Protein AF-A0A3D1KF26-F1 (afdb_monomer_lite)

Radius of gyration: 14.98 Å; chains: 1; bounding box: 49×36×30 Å

Structure (mmCIF, N/CA/C/O backbone):
data_AF-A0A3D1KF26-F1
#
_entry.id   AF-A0A3D1KF26-F1
#
loop_
_atom_site.group_PDB
_atom_site.id
_atom_site.type_symbol
_atom_site.label_atom_id
_atom_site.label_alt_id
_atom_site.label_comp_id
_atom_site.label_asym_id
_atom_site.label_entity_id
_atom_site.label_seq_id
_atom_site.pdbx_PDB_ins_code
_atom_site.Cartn_x
_atom_site.Cartn_y
_atom_site.Cartn_z
_atom_site.occupancy
_atom_site.B_iso_or_equiv
_atom_site.auth_seq_id
_atom_site.auth_comp_id
_atom_site.auth_asym_id
_atom_site.auth_atom_id
_atom_site.pdbx_PDB_model_num
ATOM 1 N N . MET A 1 1 ? -31.978 -26.130 10.908 1.00 45.84 1 MET A N 1
ATOM 2 C CA . MET A 1 1 ? -31.790 -24.834 11.599 1.00 45.84 1 MET A CA 1
ATOM 3 C C . MET A 1 1 ? -30.664 -24.120 10.868 1.00 45.84 1 MET A C 1
ATOM 5 O O . MET A 1 1 ? -29.599 -24.705 10.765 1.00 45.84 1 MET A O 1
ATOM 9 N N . GLY A 1 2 ? -30.950 -22.989 10.216 1.00 58.56 2 GLY A N 1
ATOM 10 C CA . GLY A 1 2 ? -30.062 -22.374 9.215 1.00 58.56 2 GLY A CA 1
ATOM 11 C C . GLY A 1 2 ? -29.095 -21.339 9.793 1.00 58.56 2 GLY A C 1
ATOM 12 O O . GLY A 1 2 ? -29.393 -20.727 10.820 1.00 58.56 2 GLY A O 1
ATOM 13 N N . CYS A 1 3 ? -27.955 -21.163 9.123 1.00 42.78 3 CYS A N 1
ATOM 14 C CA . CYS A 1 3 ? -26.891 -20.229 9.491 1.00 42.78 3 CYS A CA 1
ATOM 15 C C . CYS A 1 3 ? -27.389 -18.780 9.605 1.00 42.78 3 CYS A C 1
ATOM 17 O O . CYS A 1 3 ? -28.264 -18.351 8.851 1.00 42.78 3 CYS A O 1
ATOM 19 N N . ARG A 1 4 ? -26.786 -18.015 10.522 1.00 43.16 4 ARG A N 1
ATOM 20 C CA . ARG A 1 4 ? -26.898 -16.552 10.578 1.00 43.16 4 ARG A CA 1
ATOM 21 C C . ARG A 1 4 ? -25.500 -15.959 10.707 1.00 43.16 4 ARG A C 1
ATOM 23 O O . ARG A 1 4 ? -24.766 -16.333 11.615 1.00 43.16 4 ARG A O 1
ATOM 30 N N . LEU A 1 5 ? -25.161 -15.068 9.786 1.00 31.41 5 LEU A N 1
ATOM 31 C CA . LEU A 1 5 ? -23.889 -14.359 9.679 1.00 31.41 5 LEU A CA 1
ATOM 32 C C . LEU A 1 5 ? -24.193 -12.856 9.778 1.00 31.41 5 LEU A C 1
ATOM 34 O O . LEU A 1 5 ? -25.158 -12.399 9.166 1.00 31.41 5 LEU A O 1
ATOM 38 N N . HIS A 1 6 ? -23.409 -12.100 10.545 1.00 42.66 6 HIS A N 1
ATOM 39 C CA . HIS A 1 6 ? -23.546 -10.645 10.687 1.00 42.66 6 HIS A CA 1
ATOM 40 C C . HIS A 1 6 ? -22.164 -10.024 10.939 1.00 42.66 6 HIS A C 1
ATOM 42 O O . HIS A 1 6 ? -21.466 -10.498 11.831 1.00 42.66 6 HIS A O 1
ATOM 48 N N . VAL A 1 7 ? -21.785 -8.966 10.210 1.00 45.31 7 VAL A N 1
ATOM 49 C CA . VAL A 1 7 ? -20.574 -8.158 10.462 1.00 45.31 7 VAL A CA 1
ATOM 50 C C . VAL A 1 7 ? -20.634 -6.812 9.713 1.00 45.31 7 VAL A C 1
ATOM 52 O O . VAL A 1 7 ? -21.451 -6.655 8.807 1.00 45.31 7 VAL A O 1
ATOM 55 N N . ALA A 1 8 ? -19.724 -5.910 10.105 1.00 53.50 8 ALA A N 1
ATOM 56 C CA . ALA A 1 8 ? -19.361 -4.584 9.581 1.00 53.50 8 ALA A CA 1
ATOM 57 C C . ALA A 1 8 ? -20.273 -3.403 9.975 1.00 53.50 8 ALA A C 1
ATOM 59 O O . ALA A 1 8 ? -21.491 -3.448 9.814 1.00 53.50 8 ALA A O 1
ATOM 60 N N . LYS A 1 9 ? -19.681 -2.316 10.500 1.00 46.47 9 LYS A N 1
ATOM 61 C CA . LYS A 1 9 ? -20.402 -1.084 10.889 1.00 46.47 9 LYS A CA 1
ATOM 62 C C . LYS A 1 9 ? -19.609 0.214 10.661 1.00 46.47 9 LYS A C 1
ATOM 64 O O . LYS A 1 9 ? -19.885 1.214 11.314 1.00 46.47 9 LYS A O 1
ATOM 69 N N . THR A 1 10 ? -18.649 0.283 9.754 1.00 55.03 1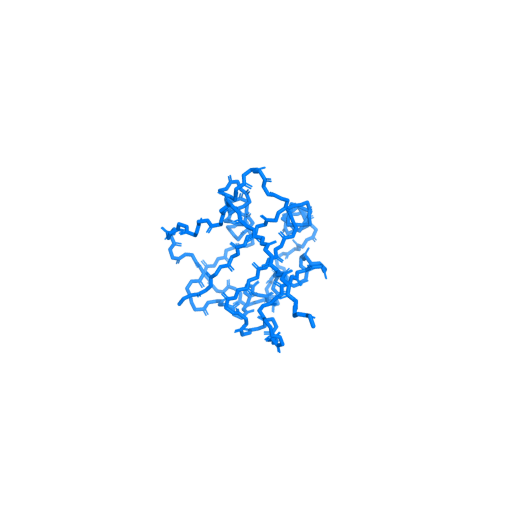0 THR A N 1
ATOM 70 C CA . THR A 1 10 ? -18.897 0.734 8.371 1.00 55.03 10 THR A CA 1
ATOM 71 C C . THR A 1 10 ? -17.543 0.720 7.659 1.00 55.03 10 THR A C 1
ATOM 73 O O . THR A 1 10 ? -16.556 1.080 8.279 1.00 55.03 10 THR A O 1
ATOM 76 N N . TYR A 1 11 ? -17.505 0.367 6.373 1.00 59.22 11 TYR A N 1
ATOM 77 C CA . TYR A 1 11 ? -16.369 0.641 5.487 1.00 59.22 11 TYR A CA 1
ATOM 78 C C . TYR A 1 11 ? -16.876 1.592 4.404 1.00 59.22 11 TYR A C 1
ATOM 80 O O . TYR A 1 11 ? -17.699 1.196 3.576 1.00 59.22 11 TYR A O 1
ATOM 88 N N . LYS A 1 12 ? -16.478 2.866 4.455 1.00 58.03 12 LYS A N 1
ATOM 89 C CA . LYS A 1 12 ? -16.862 3.862 3.450 1.00 58.03 12 LYS A CA 1
ATOM 90 C C . LYS A 1 12 ? -15.657 4.114 2.555 1.00 58.03 12 LYS A C 1
ATOM 92 O O . LYS A 1 12 ? -14.679 4.696 3.001 1.00 58.03 12 LYS A O 1
ATOM 97 N N . VAL A 1 13 ? -15.749 3.676 1.305 1.00 60.91 13 VAL A N 1
ATOM 98 C CA . VAL A 1 13 ? -14.776 4.045 0.276 1.00 60.91 13 VAL A CA 1
ATOM 99 C C . VAL A 1 13 ? -15.101 5.469 -0.154 1.00 60.91 13 VAL A C 1
ATOM 101 O O . VAL A 1 13 ? -16.212 5.744 -0.618 1.00 60.91 13 VAL A O 1
ATOM 104 N N . GLU A 1 14 ? -14.168 6.389 0.058 1.00 60.38 14 GLU A N 1
ATOM 105 C CA . GLU A 1 14 ? -14.252 7.738 -0.489 1.00 60.38 14 GLU A CA 1
ATOM 106 C C . GLU A 1 14 ? -13.417 7.799 -1.767 1.00 60.38 14 GLU A C 1
ATOM 108 O O . GLU A 1 14 ? -12.277 7.346 -1.802 1.00 60.38 14 GLU A O 1
ATOM 113 N N . TYR A 1 15 ? -14.009 8.316 -2.843 1.00 57.28 15 TYR A N 1
ATOM 114 C CA . TYR A 1 15 ? -13.322 8.448 -4.124 1.00 57.28 15 TYR A CA 1
ATOM 115 C C . TYR A 1 15 ? -12.273 9.561 -4.019 1.00 57.28 15 TYR A C 1
ATOM 117 O O . TYR A 1 15 ? -12.623 10.738 -3.891 1.00 57.28 15 TYR A O 1
ATOM 125 N N . GLY A 1 16 ? -11.001 9.164 -4.034 1.00 61.22 16 GLY A N 1
ATOM 126 C CA . GLY A 1 16 ? -9.841 10.046 -3.955 1.00 61.22 16 GLY A CA 1
ATOM 127 C C . GLY A 1 16 ? -9.300 10.475 -5.321 1.00 61.22 16 GLY A C 1
ATOM 128 O O . GLY A 1 16 ? -9.983 10.422 -6.346 1.00 61.22 16 GLY A O 1
ATOM 129 N N . LYS A 1 17 ? -8.047 10.937 -5.323 1.00 61.47 17 LYS A N 1
ATOM 130 C CA . LYS A 1 17 ? -7.289 11.231 -6.545 1.00 61.47 17 LYS A CA 1
ATOM 131 C C . LYS A 1 17 ? -7.080 9.928 -7.328 1.00 61.47 17 LYS A C 1
ATOM 133 O O . LYS A 1 17 ? -6.907 8.873 -6.734 1.00 61.47 17 LYS A O 1
ATOM 138 N N . ALA A 1 18 ? -7.136 10.004 -8.656 1.00 67.81 18 ALA A N 1
ATOM 139 C CA . ALA A 1 18 ? -6.949 8.862 -9.555 1.00 67.81 18 ALA A CA 1
ATOM 140 C C . ALA A 1 18 ? -5.460 8.473 -9.668 1.00 67.81 18 ALA A C 1
ATOM 142 O O . ALA A 1 18 ? -4.879 8.525 -10.754 1.00 67.81 18 ALA A O 1
ATOM 143 N N . ASP A 1 19 ? -4.834 8.172 -8.531 1.00 82.50 19 ASP A N 1
ATOM 144 C CA . ASP A 1 19 ? -3.451 7.712 -8.466 1.00 82.50 19 ASP A CA 1
ATOM 145 C C . ASP A 1 19 ? -3.332 6.306 -9.078 1.00 82.50 19 ASP A C 1
ATOM 147 O O . ASP A 1 19 ? -4.263 5.504 -9.007 1.00 82.50 19 ASP A O 1
ATOM 151 N N . PHE A 1 20 ? -2.192 6.026 -9.715 1.00 87.00 20 PHE A N 1
ATOM 152 C CA . PHE A 1 20 ? -1.865 4.735 -10.334 1.00 87.00 20 PHE A CA 1
ATOM 153 C C . PHE A 1 20 ? -2.783 4.291 -11.486 1.00 87.00 20 PHE A C 1
ATOM 155 O O . PHE A 1 20 ? -2.977 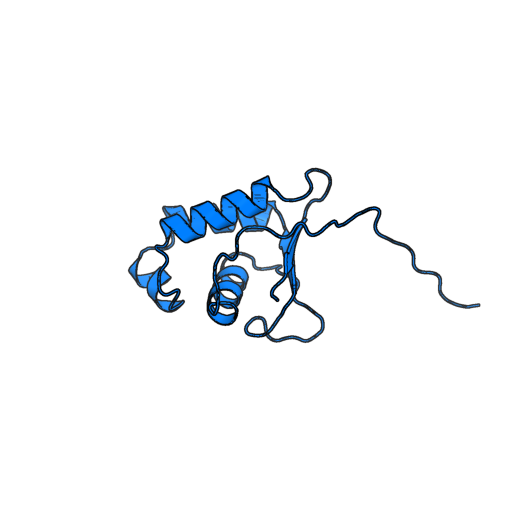3.098 -11.723 1.00 87.00 20 PHE A O 1
ATOM 162 N N . ASN A 1 21 ? -3.331 5.240 -12.251 1.00 83.19 21 ASN A N 1
ATOM 163 C CA . ASN A 1 21 ? -4.140 4.911 -13.426 1.00 83.19 21 ASN A CA 1
ATOM 164 C C . ASN A 1 21 ? -3.367 4.006 -14.413 1.00 83.19 21 ASN A C 1
ATOM 166 O O . ASN A 1 21 ? -2.256 4.341 -14.817 1.00 83.19 21 ASN A O 1
ATOM 170 N N . HIS A 1 22 ? -3.990 2.898 -14.830 1.00 84.38 22 HIS A N 1
ATOM 171 C CA . HIS A 1 22 ? -3.416 1.841 -15.679 1.00 84.38 22 HIS A CA 1
ATOM 172 C C . HIS A 1 22 ? -2.255 1.034 -15.068 1.00 84.38 22 HIS A C 1
ATOM 174 O O . HIS A 1 22 ? -1.631 0.270 -15.797 1.00 84.38 22 HIS A O 1
ATOM 180 N N . LEU A 1 23 ? -1.996 1.159 -13.762 1.00 90.19 23 LEU A N 1
ATOM 181 C CA . LEU A 1 23 ? -0.904 0.467 -13.061 1.00 90.19 23 LEU A CA 1
ATOM 182 C C . LEU A 1 23 ? -1.409 -0.569 -12.040 1.00 90.19 23 LEU A C 1
ATOM 184 O O . LEU A 1 23 ? -0.704 -0.895 -11.090 1.00 90.19 23 LEU A O 1
ATOM 188 N N . GLN A 1 24 ? -2.643 -1.061 -12.205 1.00 90.94 24 GLN A N 1
ATOM 189 C CA . GLN A 1 24 ? -3.276 -1.994 -11.263 1.00 90.94 24 GLN A CA 1
ATOM 190 C C . GLN A 1 24 ? -2.413 -3.230 -11.004 1.00 90.94 24 GLN A C 1
ATOM 192 O O . GLN A 1 24 ? -2.136 -3.552 -9.855 1.00 90.94 24 GLN A O 1
ATOM 197 N N . GLU A 1 25 ? -1.955 -3.886 -12.068 1.00 91.19 25 GLU A N 1
ATOM 198 C CA . GLU A 1 25 ? -1.123 -5.088 -11.982 1.00 91.19 25 GLU A CA 1
ATOM 199 C C . GLU A 1 25 ? 0.189 -4.804 -11.239 1.00 91.19 25 GLU A C 1
ATOM 201 O O . GLU A 1 25 ? 0.531 -5.495 -10.282 1.00 91.19 25 GLU A O 1
ATOM 206 N N . GLN A 1 26 ? 0.879 -3.728 -11.615 1.00 94.06 26 GLN A N 1
ATOM 207 C CA . GLN A 1 26 ? 2.174 -3.339 -11.060 1.00 94.06 26 GLN A CA 1
ATOM 208 C C . GLN A 1 26 ? 2.078 -2.985 -9.572 1.00 94.06 26 GLN A C 1
ATOM 210 O O . GLN A 1 26 ? 2.903 -3.416 -8.765 1.00 94.06 26 GLN A O 1
ATOM 215 N N . ILE A 1 27 ? 1.055 -2.215 -9.191 1.00 94.06 27 ILE A N 1
ATOM 216 C CA . ILE A 1 27 ? 0.818 -1.864 -7.790 1.00 94.06 27 ILE A CA 1
ATOM 217 C C . ILE A 1 27 ? 0.373 -3.088 -6.998 1.00 94.06 27 ILE A C 1
ATOM 219 O O . ILE A 1 27 ? 0.809 -3.247 -5.861 1.00 94.06 27 ILE A O 1
ATOM 223 N N . ASN A 1 28 ? -0.445 -3.971 -7.570 1.00 92.94 28 ASN A N 1
ATOM 224 C CA . ASN A 1 28 ? -0.864 -5.172 -6.864 1.00 92.94 28 ASN A CA 1
ATOM 225 C C . ASN A 1 28 ? 0.319 -6.101 -6.573 1.00 92.94 28 ASN A C 1
ATOM 227 O O . ASN A 1 28 ? 0.462 -6.550 -5.439 1.00 92.94 28 ASN A O 1
ATOM 231 N N . LEU A 1 29 ? 1.208 -6.302 -7.549 1.00 92.50 29 LEU A N 1
ATOM 232 C CA . LEU A 1 29 ? 2.454 -7.051 -7.368 1.00 92.50 29 LEU A CA 1
ATOM 233 C C . LEU A 1 29 ? 3.347 -6.433 -6.287 1.00 92.50 29 LEU A C 1
ATOM 235 O O . LEU A 1 29 ? 3.864 -7.148 -5.429 1.00 92.50 29 LEU A O 1
ATOM 239 N N . LEU A 1 30 ? 3.496 -5.104 -6.286 1.00 94.75 30 LEU A N 1
ATOM 240 C CA . LEU A 1 30 ? 4.244 -4.411 -5.239 1.00 94.75 30 LEU A CA 1
ATOM 241 C C . LEU A 1 30 ? 3.605 -4.622 -3.858 1.00 94.75 30 LEU A C 1
ATOM 243 O O . LEU A 1 30 ? 4.305 -4.875 -2.883 1.00 94.75 30 LEU A O 1
ATOM 247 N N . LEU A 1 31 ? 2.281 -4.506 -3.748 1.00 94.31 31 LEU A N 1
ATOM 248 C CA . LEU A 1 31 ? 1.576 -4.678 -2.477 1.00 94.31 31 LEU A CA 1
ATOM 249 C C . LEU A 1 31 ? 1.664 -6.115 -1.952 1.00 94.31 31 LEU A C 1
ATOM 251 O O . LEU A 1 31 ? 1.786 -6.284 -0.739 1.00 94.31 31 LEU A O 1
ATOM 255 N N . ASP A 1 32 ? 1.648 -7.112 -2.837 1.00 92.94 32 ASP A N 1
ATOM 256 C CA . ASP A 1 32 ? 1.827 -8.527 -2.490 1.00 92.94 32 ASP A CA 1
ATOM 257 C C . ASP A 1 32 ? 3.226 -8.787 -1.896 1.00 92.94 32 ASP A C 1
ATOM 259 O O . ASP A 1 32 ? 3.350 -9.438 -0.859 1.00 92.94 32 ASP A O 1
ATOM 263 N N . ASP A 1 33 ? 4.280 -8.186 -2.467 1.00 93.62 33 ASP A N 1
ATOM 264 C CA . ASP A 1 33 ? 5.648 -8.290 -1.928 1.00 93.62 33 ASP A CA 1
ATOM 265 C C . ASP A 1 33 ? 5.839 -7.516 -0.607 1.00 93.62 33 ASP A C 1
ATOM 267 O O . ASP A 1 33 ? 6.550 -7.939 0.318 1.00 93.62 33 ASP A O 1
ATOM 271 N N . LEU A 1 34 ? 5.191 -6.354 -0.487 1.00 93.69 34 LEU A N 1
ATOM 272 C CA . LEU A 1 34 ? 5.290 -5.524 0.711 1.00 93.69 34 LEU A CA 1
ATOM 273 C C . LEU A 1 34 ? 4.486 -6.086 1.893 1.00 93.69 34 LEU A C 1
ATOM 275 O O . LEU A 1 34 ? 4.880 -5.851 3.043 1.00 93.69 34 LEU A O 1
ATOM 279 N N . CYS A 1 35 ? 3.384 -6.799 1.635 1.00 93.19 35 CYS A N 1
ATOM 280 C CA . CYS A 1 35 ? 2.428 -7.264 2.642 1.00 93.19 35 CYS A CA 1
ATOM 281 C C . CYS A 1 35 ? 2.111 -8.763 2.486 1.00 93.19 35 CYS A C 1
ATOM 283 O O . CYS A 1 35 ? 1.165 -9.140 1.804 1.00 93.19 35 CYS A O 1
ATOM 285 N N . GLU A 1 36 ? 2.841 -9.611 3.217 1.00 88.00 36 GLU A N 1
ATOM 286 C CA . GLU A 1 36 ? 2.727 -11.082 3.152 1.00 88.00 36 GLU A CA 1
ATOM 287 C C . GLU A 1 36 ? 1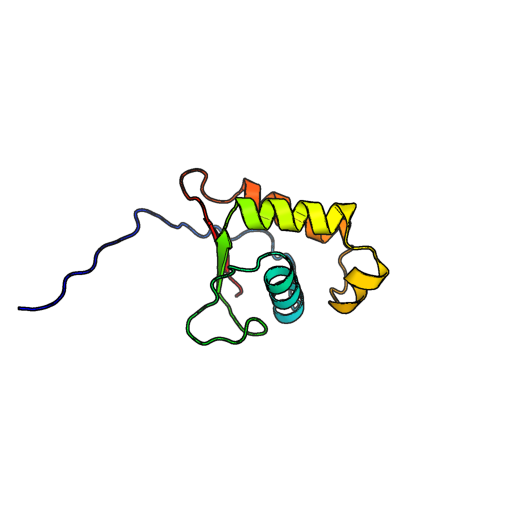.305 -11.625 3.400 1.00 88.00 36 GLU A C 1
ATOM 289 O O . GLU A 1 36 ? 0.943 -12.671 2.865 1.00 88.00 36 GLU A O 1
ATOM 294 N N . ASN A 1 37 ? 0.488 -10.936 4.208 1.00 88.38 37 ASN A N 1
ATOM 295 C CA . ASN A 1 37 ? -0.881 -11.357 4.518 1.00 88.38 37 ASN A CA 1
ATOM 296 C C . ASN A 1 37 ? -1.943 -10.506 3.805 1.00 88.38 37 ASN A C 1
ATOM 298 O O . ASN A 1 37 ? -3.059 -10.369 4.315 1.00 88.38 37 ASN A O 1
ATOM 302 N N . ALA A 1 38 ? -1.610 -9.923 2.648 1.00 89.75 38 ALA A N 1
ATOM 303 C CA . ALA A 1 38 ? -2.585 -9.255 1.796 1.00 89.75 38 ALA A CA 1
ATOM 304 C C . ALA A 1 38 ? -3.741 -10.206 1.445 1.00 89.75 38 ALA A C 1
ATOM 306 O O . ALA A 1 38 ? -3.540 -11.342 1.008 1.00 89.75 38 ALA A O 1
ATOM 307 N N . VAL A 1 39 ? -4.974 -9.744 1.653 1.00 90.31 39 VAL A N 1
ATOM 308 C CA . VAL A 1 39 ? -6.181 -10.503 1.322 1.00 90.31 39 VAL A CA 1
ATOM 309 C C . VAL A 1 39 ? -6.798 -9.903 0.070 1.00 90.31 39 VAL A C 1
ATOM 311 O O . VAL A 1 39 ? -7.376 -8.819 0.102 1.00 90.31 39 VAL A O 1
ATOM 314 N N . TRP A 1 40 ? -6.670 -10.629 -1.032 1.00 89.88 40 TRP A N 1
ATOM 315 C CA . TRP A 1 40 ? -7.200 -10.252 -2.338 1.00 89.88 40 TRP A CA 1
ATOM 316 C C . TRP A 1 40 ? -8.653 -10.714 -2.521 1.00 89.88 40 TRP A C 1
ATOM 318 O O . TRP A 1 40 ? -9.116 -11.651 -1.859 1.00 89.88 40 TRP A O 1
ATOM 328 N N . GLU A 1 41 ? -9.382 -10.061 -3.429 1.00 85.56 41 GLU A N 1
ATOM 329 C CA . GLU A 1 41 ? -10.728 -10.484 -3.835 1.00 85.56 41 GLU A CA 1
ATOM 330 C C . GLU A 1 41 ? -10.768 -11.979 -4.223 1.00 85.56 41 GLU A C 1
ATOM 332 O O . GLU A 1 41 ? -9.858 -12.497 -4.862 1.00 85.56 41 GLU A O 1
ATOM 337 N N . SER A 1 42 ? -11.848 -12.668 -3.832 1.00 57.81 42 SER A N 1
ATOM 338 C CA . SER A 1 42 ? -12.075 -14.122 -3.959 1.00 57.81 42 SER A CA 1
ATOM 339 C C . SER A 1 42 ? -11.414 -14.800 -5.172 1.00 57.81 42 SER A C 1
ATOM 341 O O . SER A 1 42 ? -11.815 -14.561 -6.308 1.00 57.81 42 SER A O 1
ATOM 343 N N . ASP A 1 43 ? -10.472 -15.713 -4.908 1.00 62.09 43 ASP A N 1
ATOM 344 C CA . ASP A 1 43 ? -9.744 -16.537 -5.893 1.00 62.09 43 ASP A CA 1
ATOM 345 C C . ASP A 1 43 ? -9.006 -15.753 -7.003 1.00 62.09 43 ASP A C 1
ATOM 347 O O . ASP A 1 43 ? -8.503 -16.360 -7.954 1.00 62.09 43 ASP A O 1
ATOM 351 N N . ALA A 1 44 ? -8.923 -14.422 -6.909 1.00 62.50 44 ALA A N 1
ATOM 352 C CA . ALA A 1 44 ? -8.206 -13.609 -7.876 1.00 62.50 44 ALA A CA 1
ATOM 353 C C . ALA A 1 44 ? -6.692 -13.770 -7.693 1.00 62.50 44 ALA A C 1
ATOM 355 O O . ALA A 1 44 ? -6.172 -13.794 -6.577 1.00 62.50 44 ALA A O 1
ATOM 356 N N . ILE A 1 45 ? -5.983 -13.860 -8.818 1.00 70.25 45 ILE A N 1
ATOM 357 C CA . ILE A 1 45 ? -4.535 -13.644 -8.849 1.00 70.25 45 ILE A CA 1
ATOM 358 C C . ILE A 1 45 ? -4.315 -12.161 -8.497 1.00 70.25 45 ILE A C 1
ATOM 360 O O . ILE A 1 45 ? -5.044 -11.336 -9.066 1.00 70.25 45 ILE A O 1
ATOM 364 N N . PRO A 1 46 ? -3.366 -11.818 -7.600 1.00 74.12 46 PRO A N 1
ATOM 365 C CA . PRO A 1 46 ? -3.099 -10.440 -7.174 1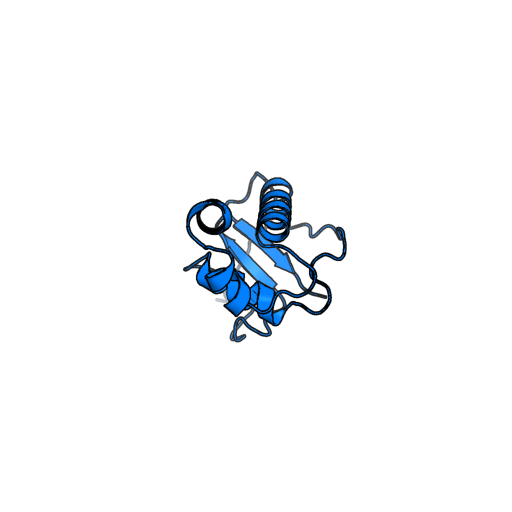.00 74.12 46 PRO A CA 1
ATOM 366 C C . PRO A 1 46 ? -3.114 -9.438 -8.335 1.00 74.12 46 PRO A C 1
ATOM 368 O O . PRO A 1 46 ? -3.823 -8.440 -8.283 1.00 74.12 46 PRO A O 1
ATOM 371 N N . ASP A 1 47 ? -2.470 -9.787 -9.446 1.00 74.50 47 ASP A N 1
ATOM 372 C CA . ASP A 1 47 ? -2.326 -9.024 -10.694 1.00 74.50 47 ASP A CA 1
ATOM 373 C C . ASP A 1 47 ? -3.640 -8.437 -11.254 1.00 74.50 47 ASP A C 1
ATOM 375 O O . ASP A 1 47 ? -3.630 -7.381 -11.883 1.00 74.50 47 ASP A O 1
ATOM 379 N N . TYR A 1 48 ? -4.785 -9.089 -11.012 1.00 76.56 48 TYR A N 1
ATOM 380 C CA . TYR A 1 48 ? -6.098 -8.685 -11.545 1.00 76.56 48 TYR A CA 1
ATOM 381 C C . TYR A 1 48 ? -7.144 -8.397 -10.466 1.00 76.56 48 TYR A C 1
ATOM 383 O O . TYR A 1 48 ? -8.310 -8.145 -10.783 1.00 76.56 48 TYR A O 1
ATOM 391 N N . ALA A 1 49 ? -6.765 -8.477 -9.192 1.00 85.62 49 ALA A N 1
ATOM 392 C CA . ALA A 1 49 ? -7.688 -8.251 -8.096 1.00 85.62 49 ALA A CA 1
ATOM 393 C C . ALA A 1 49 ? -8.119 -6.778 -8.063 1.00 85.62 49 ALA A C 1
ATOM 395 O O . ALA A 1 49 ? -7.285 -5.868 -8.084 1.00 85.62 49 ALA A O 1
ATOM 396 N N . ASN A 1 50 ? -9.432 -6.538 -8.007 1.00 87.25 50 ASN A N 1
ATOM 397 C CA . ASN A 1 50 ? -9.979 -5.180 -7.927 1.00 87.25 50 ASN A CA 1
ATOM 398 C C . ASN A 1 50 ? -10.081 -4.681 -6.487 1.00 87.25 50 ASN A C 1
ATOM 400 O O . ASN A 1 50 ? -10.358 -3.509 -6.260 1.00 87.25 50 ASN A O 1
ATOM 404 N N . GLU A 1 51 ? -9.877 -5.562 -5.515 1.00 89.62 51 GLU A N 1
ATOM 405 C CA . GLU A 1 51 ? -9.967 -5.262 -4.096 1.00 89.62 51 GLU A CA 1
ATOM 406 C C . GLU A 1 51 ? -8.823 -5.957 -3.359 1.00 89.62 51 GLU A C 1
ATOM 408 O O . GLU A 1 51 ? -8.530 -7.131 -3.610 1.00 89.62 51 GLU A O 1
ATOM 413 N N . VAL A 1 52 ? -8.214 -5.225 -2.426 1.00 91.25 52 VAL A N 1
ATOM 414 C CA . VAL A 1 52 ? -7.238 -5.769 -1.482 1.00 91.25 52 VAL A CA 1
ATOM 415 C C . VAL A 1 52 ? -7.464 -5.214 -0.085 1.00 91.25 52 VAL A C 1
ATOM 417 O O . VAL A 1 52 ? -7.724 -4.023 0.107 1.00 91.25 52 VAL A O 1
ATOM 420 N N . GLU A 1 53 ? -7.363 -6.091 0.905 1.00 91.88 53 GLU A N 1
ATOM 421 C CA . GLU A 1 53 ? -7.342 -5.754 2.321 1.00 91.88 53 GLU A CA 1
ATOM 422 C C . GLU A 1 53 ? -5.94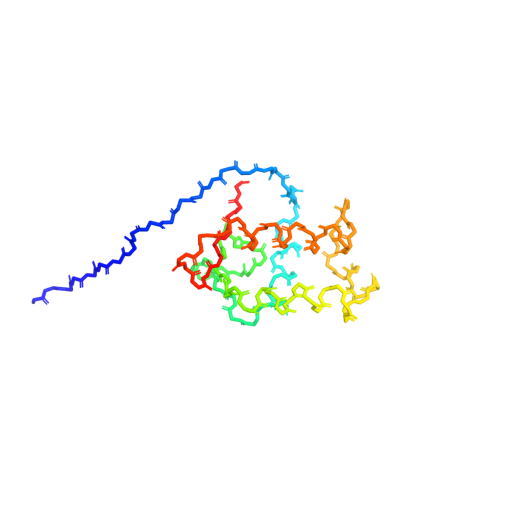0 -6.014 2.885 1.00 91.88 53 GLU A C 1
ATOM 424 O O . GLU A 1 53 ? -5.398 -7.114 2.786 1.00 91.88 53 GLU A O 1
ATOM 429 N N . LEU A 1 54 ? -5.343 -4.975 3.467 1.00 92.94 54 LEU A N 1
ATOM 430 C CA . LEU A 1 54 ? -3.975 -4.973 3.981 1.00 92.94 54 LEU A CA 1
ATOM 431 C C . LEU A 1 54 ? -3.987 -4.664 5.473 1.00 92.94 54 LEU A C 1
ATOM 433 O O . LEU A 1 54 ? -4.659 -3.730 5.913 1.00 92.94 54 LEU A O 1
ATOM 437 N N . ASN A 1 55 ? -3.206 -5.390 6.270 1.00 94.25 55 ASN A N 1
ATOM 438 C CA . ASN A 1 55 ? -3.011 -5.019 7.668 1.00 94.25 55 ASN A CA 1
ATOM 439 C C . ASN A 1 55 ? -2.206 -3.709 7.765 1.00 94.25 55 ASN A C 1
ATOM 441 O O . ASN A 1 55 ? -1.169 -3.558 7.118 1.00 94.25 55 ASN A O 1
ATOM 445 N N . LYS A 1 56 ? -2.644 -2.763 8.602 1.00 94.25 56 LYS A N 1
ATOM 446 C CA . LYS A 1 56 ? -1.999 -1.445 8.734 1.00 94.25 56 LYS A CA 1
ATOM 447 C C . LYS A 1 56 ? -0.541 -1.513 9.176 1.00 94.25 56 LYS A C 1
ATOM 449 O O . LYS A 1 56 ? 0.284 -0.754 8.672 1.00 94.25 56 LYS A O 1
ATOM 454 N N . GLU A 1 57 ? -0.211 -2.404 10.106 1.00 94.31 57 GLU A N 1
ATOM 455 C CA . GLU A 1 57 ? 1.163 -2.554 10.592 1.00 94.31 57 GLU A CA 1
ATOM 456 C C . GLU A 1 57 ? 2.057 -3.219 9.540 1.00 94.31 57 GLU A C 1
ATOM 458 O O . GLU A 1 57 ? 3.242 -2.897 9.438 1.00 94.31 57 GLU A O 1
ATOM 463 N N . GLU A 1 58 ? 1.506 -4.114 8.720 1.00 95.31 58 GLU A N 1
ATOM 464 C CA . GLU A 1 58 ? 2.218 -4.669 7.566 1.00 95.31 58 GLU A CA 1
ATOM 465 C C . GLU A 1 58 ? 2.477 -3.611 6.514 1.00 95.31 58 GLU A C 1
ATOM 467 O O . GLU A 1 58 ? 3.636 -3.400 6.171 1.00 95.31 58 GLU A O 1
ATOM 472 N N . LEU A 1 59 ? 1.448 -2.868 6.107 1.00 95.62 59 LEU A N 1
ATOM 473 C CA . LEU A 1 59 ? 1.597 -1.787 5.142 1.00 95.62 59 LEU A CA 1
ATOM 474 C C . LEU A 1 59 ? 2.602 -0.738 5.629 1.00 95.62 59 LEU A C 1
ATOM 476 O O . LEU A 1 59 ? 3.472 -0.317 4.876 1.00 95.62 59 LEU A O 1
ATOM 480 N N . LYS A 1 60 ? 2.567 -0.367 6.913 1.00 96.50 60 LYS A N 1
ATOM 481 C CA . LYS A 1 60 ? 3.545 0.554 7.506 1.00 96.50 60 LYS A CA 1
ATOM 482 C C . LYS A 1 60 ? 4.977 0.018 7.438 1.00 96.50 60 LYS A C 1
ATOM 484 O O . LYS A 1 60 ? 5.901 0.773 7.126 1.00 96.50 60 LYS A O 1
ATOM 489 N N . ARG A 1 61 ? 5.182 -1.273 7.722 1.00 96.62 61 ARG A N 1
ATOM 490 C CA . ARG A 1 61 ? 6.492 -1.926 7.562 1.00 96.62 61 ARG A CA 1
ATOM 491 C C . ARG A 1 61 ? 6.903 -1.987 6.091 1.00 96.62 61 ARG A C 1
ATOM 493 O O . ARG A 1 61 ? 8.053 -1.678 5.797 1.00 96.62 61 ARG A O 1
ATOM 500 N N . GLY A 1 62 ? 5.976 -2.306 5.193 1.00 96.62 62 GLY A N 1
ATOM 501 C CA . GLY A 1 62 ? 6.165 -2.318 3.746 1.00 96.62 62 GLY A CA 1
ATOM 502 C C . GLY A 1 62 ? 6.592 -0.955 3.206 1.00 96.62 62 GLY A C 1
ATOM 503 O O . GLY A 1 62 ? 7.611 -0.860 2.538 1.00 96.62 62 GLY A O 1
ATOM 504 N N . ILE A 1 63 ? 5.917 0.130 3.595 1.00 97.00 63 ILE A N 1
ATOM 505 C CA . ILE A 1 63 ? 6.308 1.508 3.250 1.00 97.00 63 ILE A CA 1
ATOM 506 C C . ILE A 1 63 ? 7.719 1.813 3.769 1.00 97.00 63 ILE A C 1
ATOM 508 O O . ILE A 1 63 ? 8.537 2.397 3.058 1.00 97.00 63 ILE A O 1
ATOM 512 N N . ASN A 1 64 ? 8.045 1.399 4.997 1.00 96.62 64 ASN A N 1
ATOM 513 C CA . ASN A 1 64 ? 9.387 1.597 5.541 1.00 96.62 64 ASN A CA 1
ATOM 514 C C . ASN A 1 64 ? 10.460 0.814 4.760 1.00 96.62 64 ASN A C 1
ATOM 516 O O . ASN A 1 64 ? 11.540 1.362 4.525 1.00 96.62 64 ASN A O 1
ATOM 520 N N . ARG A 1 65 ? 10.163 -0.421 4.329 1.00 96.31 65 ARG A N 1
ATOM 521 C CA . ARG A 1 65 ? 11.022 -1.210 3.429 1.00 96.31 65 ARG A CA 1
ATOM 522 C C . ARG A 1 65 ? 11.173 -0.511 2.080 1.00 96.31 65 ARG A C 1
ATOM 524 O O . ARG A 1 65 ? 12.297 -0.278 1.650 1.00 96.31 65 ARG A O 1
ATOM 531 N N . LEU A 1 66 ? 10.068 -0.074 1.477 1.00 95.56 66 LEU A N 1
ATOM 532 C CA . LEU A 1 66 ? 10.054 0.646 0.205 1.00 95.56 66 LEU A CA 1
ATOM 533 C C . LEU A 1 66 ? 10.920 1.909 0.245 1.00 95.56 66 LEU A C 1
ATOM 535 O O . LEU A 1 66 ? 11.566 2.227 -0.743 1.00 95.56 66 LEU A O 1
ATOM 539 N N . ARG A 1 67 ? 10.982 2.615 1.383 1.00 95.38 67 ARG A N 1
ATOM 540 C CA . ARG A 1 67 ? 11.798 3.832 1.548 1.00 95.38 67 ARG A CA 1
ATOM 541 C C . ARG A 1 67 ? 13.281 3.569 1.818 1.00 95.38 67 ARG A C 1
ATOM 543 O O . ARG A 1 67 ? 14.111 4.350 1.348 1.00 95.38 67 ARG A O 1
ATOM 550 N N . ASN A 1 68 ? 13.620 2.534 2.583 1.00 95.00 68 ASN A N 1
ATOM 551 C CA . ASN A 1 68 ? 14.970 2.388 3.147 1.00 95.00 68 ASN A CA 1
ATOM 552 C C . ASN A 1 68 ? 15.735 1.148 2.680 1.00 95.00 68 ASN A C 1
ATOM 554 O O . ASN A 1 68 ? 16.959 1.137 2.789 1.00 95.00 68 ASN A O 1
ATOM 558 N N . GLU A 1 69 ? 15.033 0.111 2.233 1.00 94.25 69 GLU A N 1
ATOM 559 C CA . GLU A 1 69 ? 15.611 -1.201 1.926 1.00 94.25 69 GLU A CA 1
ATOM 560 C C . GLU A 1 69 ? 15.549 -1.503 0.430 1.00 94.25 69 GLU A C 1
ATOM 562 O O . GLU A 1 69 ? 16.566 -1.892 -0.131 1.00 94.25 69 GLU A O 1
ATOM 567 N N . ILE A 1 70 ? 14.397 -1.261 -0.204 1.00 93.19 70 ILE A N 1
ATOM 568 C CA . ILE A 1 70 ? 14.228 -1.397 -1.655 1.00 93.19 70 ILE A CA 1
ATOM 569 C C . ILE A 1 70 ? 14.944 -0.227 -2.325 1.00 93.19 70 ILE A C 1
ATOM 571 O O . ILE A 1 70 ? 14.623 0.939 -2.060 1.00 93.19 70 ILE A O 1
ATOM 575 N N . ASP A 1 71 ? 15.918 -0.531 -3.176 1.00 93.38 71 ASP A N 1
ATOM 576 C CA . ASP A 1 71 ? 16.608 0.471 -3.982 1.00 93.38 71 ASP A CA 1
ATOM 577 C C . ASP A 1 71 ? 15.881 0.743 -5.308 1.00 93.38 71 ASP A C 1
ATOM 579 O O . ASP A 1 71 ? 14.856 0.142 -5.630 1.00 93.38 71 ASP A O 1
ATOM 583 N N . ASP A 1 72 ? 16.371 1.723 -6.066 1.00 90.44 72 ASP A N 1
ATOM 584 C CA . ASP A 1 72 ? 15.712 2.123 -7.309 1.00 90.44 72 ASP A CA 1
ATOM 585 C C . ASP A 1 72 ? 15.862 1.058 -8.416 1.00 90.44 72 ASP A C 1
ATOM 587 O O . ASP A 1 72 ? 15.030 1.021 -9.317 1.00 90.44 72 ASP A O 1
ATOM 591 N N . GLU A 1 73 ? 16.879 0.185 -8.362 1.00 92.38 73 GLU A N 1
ATOM 592 C CA . GLU A 1 73 ? 17.053 -0.912 -9.327 1.00 92.38 73 GLU A CA 1
ATOM 593 C C . GLU A 1 73 ? 16.038 -2.025 -9.053 1.00 92.38 73 GLU A C 1
ATOM 595 O O . GLU A 1 73 ? 15.369 -2.490 -9.975 1.00 92.38 73 GLU A O 1
ATOM 600 N N . GLU A 1 74 ? 15.855 -2.382 -7.782 1.00 92.88 74 GLU A N 1
ATOM 601 C CA . GLU A 1 74 ? 14.831 -3.324 -7.344 1.00 92.88 74 GLU 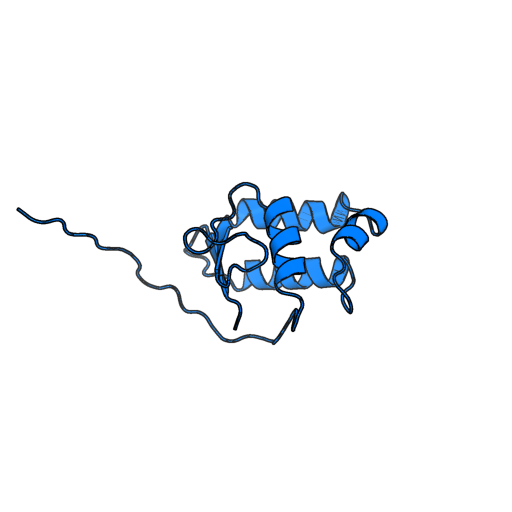A CA 1
ATOM 602 C C . GLU A 1 74 ? 13.419 -2.787 -7.620 1.00 92.88 74 GLU A C 1
ATOM 604 O O . GLU A 1 74 ? 12.567 -3.497 -8.149 1.00 92.88 74 GLU A O 1
ATOM 609 N N . PHE A 1 75 ? 13.175 -1.502 -7.355 1.00 93.56 75 PHE A N 1
ATOM 610 C CA . PHE A 1 75 ? 11.888 -0.873 -7.647 1.00 93.56 75 PHE A CA 1
ATOM 611 C C . PHE A 1 75 ? 11.541 -0.882 -9.147 1.00 93.56 75 PHE A C 1
ATOM 613 O O . PHE A 1 75 ? 10.369 -1.002 -9.505 1.00 93.56 75 PHE A O 1
ATOM 620 N N . CYS A 1 76 ? 12.539 -0.814 -10.038 1.00 92.38 76 CYS A N 1
ATOM 621 C CA . CYS A 1 76 ? 12.305 -0.895 -11.483 1.00 92.38 76 CYS A CA 1
ATOM 622 C C . CYS A 1 76 ? 11.698 -2.237 -11.931 1.00 92.38 76 CYS A C 1
ATOM 624 O O . CYS A 1 76 ? 11.070 -2.264 -12.988 1.00 92.38 76 CYS A O 1
ATOM 626 N N . PHE A 1 77 ? 11.833 -3.329 -11.162 1.00 92.88 77 PHE A N 1
ATOM 627 C CA . PHE A 1 77 ? 11.231 -4.625 -11.520 1.00 92.88 77 PHE A CA 1
ATOM 628 C C . PHE A 1 77 ? 9.704 -4.593 -11.573 1.00 92.88 77 PHE A C 1
ATOM 630 O O . PHE A 1 77 ? 9.108 -5.423 -12.254 1.00 92.88 77 PHE A O 1
ATOM 637 N N . TYR A 1 78 ? 9.081 -3.643 -10.876 1.00 91.81 78 TYR A N 1
ATOM 638 C CA . TYR A 1 78 ? 7.631 -3.495 -10.854 1.00 91.81 78 TYR A CA 1
ATOM 639 C C . TYR A 1 78 ? 7.089 -2.686 -12.039 1.00 91.81 78 TYR A C 1
ATOM 641 O O . TYR A 1 78 ? 5.879 -2.608 -12.185 1.00 91.81 78 TYR A O 1
ATOM 649 N N . GLU A 1 79 ? 7.942 -2.069 -12.868 1.00 93.00 79 GLU A N 1
ATOM 650 C CA . GLU A 1 79 ? 7.529 -1.317 -14.070 1.00 93.00 79 GLU A CA 1
ATOM 651 C C . GLU A 1 79 ? 6.450 -0.233 -13.801 1.00 93.00 79 GLU A C 1
ATOM 653 O O . GLU A 1 79 ? 5.562 0.014 -14.617 1.00 93.00 79 GLU A O 1
ATOM 658 N N . ILE A 1 80 ? 6.513 0.434 -12.638 1.00 92.88 80 ILE A N 1
ATOM 659 C CA . ILE A 1 80 ? 5.547 1.469 -12.217 1.00 92.88 80 ILE A CA 1
ATOM 660 C C . ILE A 1 80 ? 5.862 2.803 -12.919 1.00 92.88 80 ILE A C 1
ATOM 662 O O . ILE A 1 80 ? 6.453 3.723 -12.347 1.00 92.88 80 ILE A O 1
ATOM 666 N N . ASP A 1 81 ? 5.482 2.906 -14.190 1.00 90.12 81 ASP A N 1
ATOM 667 C CA . ASP A 1 81 ? 5.783 4.066 -15.030 1.00 90.12 81 ASP A CA 1
ATOM 668 C C . ASP A 1 81 ? 5.121 5.364 -14.537 1.00 90.12 81 ASP A C 1
ATOM 670 O O . ASP A 1 81 ? 3.940 5.422 -14.203 1.00 90.12 81 ASP A O 1
ATOM 674 N N . GLY A 1 82 ? 5.883 6.461 -14.555 1.00 89.62 82 GLY A N 1
ATOM 675 C CA . GLY A 1 82 ? 5.386 7.792 -14.186 1.00 89.62 82 GLY A CA 1
ATOM 676 C C . GLY A 1 82 ? 5.391 8.095 -12.686 1.00 89.62 82 GLY A C 1
ATOM 677 O O . GLY A 1 82 ? 5.035 9.213 -12.317 1.00 89.62 82 GLY A O 1
ATOM 678 N N . TYR A 1 83 ? 5.847 7.155 -11.853 1.00 93.25 83 TYR A N 1
ATOM 679 C CA . TYR A 1 83 ? 6.038 7.348 -10.418 1.00 93.25 83 TYR A CA 1
ATOM 680 C C . TYR A 1 83 ? 7.457 6.963 -10.005 1.00 93.25 83 TYR A C 1
ATOM 682 O O . TYR A 1 83 ? 7.992 5.927 -10.392 1.00 93.25 83 TYR A O 1
ATOM 690 N N . SER A 1 84 ? 8.078 7.788 -9.174 1.00 94.62 84 SER A N 1
ATOM 691 C CA . SER A 1 84 ? 9.281 7.400 -8.444 1.00 94.62 84 SER A CA 1
ATOM 692 C C . SER A 1 84 ? 8.930 6.542 -7.228 1.00 94.62 84 SER A C 1
ATOM 694 O O . SER A 1 84 ? 7.849 6.662 -6.650 1.00 94.62 84 SER A O 1
ATOM 696 N N . ARG A 1 85 ? 9.890 5.735 -6.764 1.00 95.50 85 ARG A N 1
ATOM 697 C CA . ARG A 1 85 ? 9.778 4.949 -5.523 1.00 95.50 85 ARG A CA 1
ATOM 698 C C . ARG A 1 85 ? 9.313 5.789 -4.329 1.00 95.50 85 ARG A C 1
ATOM 700 O O . ARG A 1 85 ? 8.481 5.352 -3.538 1.00 95.50 85 ARG A O 1
ATOM 707 N N . ALA A 1 86 ? 9.844 7.008 -4.212 1.00 94.81 86 ALA A N 1
ATOM 708 C CA . ALA A 1 86 ? 9.475 7.941 -3.154 1.00 94.81 86 ALA A CA 1
ATOM 709 C C . ALA A 1 86 ? 8.017 8.411 -3.277 1.00 94.81 86 ALA A C 1
ATOM 711 O O . ALA A 1 86 ? 7.309 8.415 -2.275 1.00 94.81 86 ALA A O 1
ATOM 712 N N . GLU A 1 87 ? 7.554 8.740 -4.488 1.00 95.25 87 GLU A N 1
ATOM 713 C CA . GLU A 1 87 ? 6.158 9.130 -4.731 1.00 95.25 87 GLU A CA 1
ATOM 714 C C . GLU A 1 87 ? 5.191 7.984 -4.426 1.00 95.25 87 GLU A C 1
ATOM 716 O O . GLU A 1 87 ? 4.173 8.212 -3.775 1.00 95.25 87 GLU A O 1
ATOM 721 N N . VAL A 1 88 ? 5.520 6.746 -4.814 1.00 95.88 88 VAL A N 1
ATOM 722 C CA . VAL A 1 88 ? 4.704 5.575 -4.455 1.00 95.88 88 VAL A CA 1
ATOM 723 C C . VAL A 1 88 ? 4.623 5.417 -2.937 1.00 95.88 88 VAL A C 1
ATOM 725 O O . VAL A 1 88 ? 3.531 5.261 -2.395 1.00 95.88 88 VAL A O 1
ATOM 728 N N . ALA A 1 89 ? 5.753 5.516 -2.231 1.00 96.31 89 ALA A N 1
ATOM 729 C CA . ALA A 1 89 ? 5.769 5.430 -0.773 1.00 96.31 89 ALA A CA 1
ATOM 730 C C . ALA A 1 89 ? 4.933 6.536 -0.103 1.00 96.31 89 ALA A C 1
ATOM 732 O O . ALA A 1 89 ? 4.220 6.257 0.860 1.00 96.31 89 ALA A O 1
ATOM 733 N N . ASP A 1 90 ? 4.996 7.768 -0.618 1.00 95.62 90 ASP A N 1
ATOM 734 C CA . ASP A 1 90 ? 4.214 8.903 -0.118 1.00 95.62 90 ASP A CA 1
ATOM 735 C C . ASP A 1 90 ? 2.704 8.684 -0.319 1.00 95.62 90 ASP A C 1
ATOM 737 O O . ASP A 1 90 ? 1.917 8.955 0.590 1.00 95.62 90 ASP A O 1
ATOM 741 N N . ILE A 1 91 ? 2.292 8.147 -1.472 1.00 94.88 91 ILE A N 1
ATOM 742 C CA . ILE A 1 91 ? 0.884 7.834 -1.761 1.00 94.88 91 ILE A CA 1
ATOM 743 C C . ILE A 1 91 ? 0.378 6.700 -0.859 1.00 94.88 91 ILE A C 1
ATOM 745 O O . ILE A 1 91 ? -0.692 6.819 -0.263 1.00 94.88 91 ILE A O 1
ATOM 749 N N . LEU A 1 92 ? 1.152 5.622 -0.688 1.00 94.88 92 LEU A N 1
ATOM 750 C CA . LEU A 1 92 ? 0.779 4.524 0.212 1.00 94.88 92 LEU A CA 1
ATOM 751 C C . LEU A 1 92 ? 0.668 4.993 1.672 1.00 94.88 92 LEU A C 1
ATOM 753 O O . LEU A 1 92 ? -0.231 4.568 2.400 1.00 94.88 92 LEU A O 1
ATOM 757 N N . GLU A 1 93 ? 1.545 5.901 2.106 1.00 95.12 93 GLU A N 1
ATOM 758 C CA . GLU A 1 93 ? 1.456 6.526 3.427 1.00 95.12 93 GLU A CA 1
ATOM 759 C C . GLU A 1 93 ? 0.218 7.424 3.554 1.00 95.12 93 GLU A C 1
ATOM 761 O O . GLU A 1 93 ? -0.431 7.434 4.603 1.00 95.12 93 GLU A O 1
ATOM 766 N N . GLN A 1 94 ? -0.163 8.135 2.491 1.00 92.69 94 GLN A N 1
ATOM 767 C CA . GLN A 1 94 ? -1.423 8.873 2.454 1.00 92.69 94 GLN A CA 1
ATOM 768 C C . GLN A 1 94 ? -2.621 7.925 2.625 1.00 92.69 94 GLN A C 1
ATOM 770 O O . GLN A 1 94 ? -3.463 8.182 3.485 1.00 92.69 94 GLN A O 1
ATOM 775 N N . PHE A 1 95 ? -2.667 6.802 1.901 1.00 90.94 95 PHE A N 1
ATOM 776 C CA . PHE A 1 95 ? -3.741 5.809 2.040 1.00 90.94 95 PHE A CA 1
ATOM 777 C C . PHE A 1 95 ? -3.826 5.234 3.457 1.00 90.94 95 PHE A C 1
ATOM 779 O O . PHE A 1 95 ? -4.918 5.102 4.007 1.00 90.94 95 PHE A O 1
ATOM 786 N N . LEU A 1 96 ? -2.682 4.942 4.083 1.00 92.06 96 LEU A N 1
ATOM 787 C CA . LEU A 1 96 ? -2.632 4.473 5.469 1.00 92.06 96 LEU A CA 1
ATOM 788 C C . LEU A 1 96 ? -3.214 5.502 6.453 1.00 92.06 96 LEU A C 1
ATOM 790 O O . LEU A 1 96 ? -3.906 5.121 7.397 1.00 92.06 96 LEU A O 1
ATOM 794 N N . ASN A 1 97 ? -2.942 6.791 6.235 1.00 90.25 97 ASN A N 1
ATOM 795 C CA . ASN A 1 97 ? -3.434 7.882 7.079 1.00 90.25 97 ASN A CA 1
ATOM 796 C C . ASN A 1 97 ? -4.922 8.201 6.854 1.00 90.25 97 ASN A C 1
ATOM 798 O O . ASN A 1 97 ? -5.591 8.659 7.780 1.00 90.25 97 ASN A O 1
ATOM 802 N N . GLU A 1 98 ? -5.432 7.984 5.641 1.00 88.44 98 GLU A N 1
ATOM 803 C CA . GLU A 1 98 ? -6.846 8.171 5.291 1.00 88.44 98 GLU A CA 1
ATOM 804 C C . GLU A 1 98 ? -7.720 6.969 5.682 1.00 88.44 98 GLU A C 1
ATOM 806 O O . GLU A 1 98 ? -8.938 7.105 5.815 1.00 88.44 98 GLU A O 1
ATOM 811 N N . ALA A 1 99 ? -7.114 5.798 5.900 1.00 86.38 99 ALA A N 1
ATOM 812 C CA . ALA A 1 99 ? -7.821 4.597 6.319 1.00 86.38 99 ALA A CA 1
ATOM 813 C C . ALA A 1 99 ? -8.510 4.769 7.683 1.00 86.38 99 ALA A C 1
ATOM 815 O O . ALA A 1 99 ? -7.964 5.369 8.610 1.00 86.38 99 ALA A O 1
ATOM 816 N N . ASP A 1 100 ? -9.688 4.155 7.832 1.00 83.69 100 ASP A N 1
ATOM 817 C CA . ASP A 1 100 ? -10.520 4.238 9.040 1.00 83.69 100 ASP A CA 1
ATOM 818 C C . ASP A 1 100 ? -9.706 3.914 10.309 1.00 83.69 100 ASP A C 1
ATOM 820 O O . ASP A 1 100 ? -9.253 2.774 10.441 1.00 83.69 100 ASP A O 1
ATOM 824 N N . PRO A 1 101 ? -9.490 4.870 11.236 1.00 81.56 101 PRO A N 1
ATOM 825 C CA . PRO A 1 101 ? -8.628 4.687 12.403 1.00 81.56 101 PRO A CA 1
ATOM 826 C C . PRO A 1 101 ? -9.118 3.601 13.365 1.00 81.56 101 PRO A C 1
ATOM 828 O O . PRO A 1 101 ? -8.299 3.069 14.112 1.00 81.56 101 PRO A O 1
ATOM 831 N N . ASP A 1 102 ? -10.406 3.250 13.328 1.00 82.25 102 ASP A N 1
ATOM 832 C CA . ASP A 1 102 ? -10.997 2.232 14.200 1.00 82.25 102 ASP A CA 1
ATOM 833 C C . ASP A 1 102 ? -10.821 0.800 13.652 1.00 82.25 102 ASP A C 1
ATOM 835 O O . ASP A 1 102 ? -11.133 -0.167 14.350 1.00 82.25 102 ASP A O 1
ATOM 839 N N . ASN A 1 103 ? -10.306 0.649 12.423 1.00 82.75 103 ASN A N 1
ATOM 840 C CA . ASN A 1 103 ? -10.001 -0.645 11.812 1.00 82.75 103 ASN A CA 1
ATOM 841 C C . ASN A 1 103 ? -8.490 -0.906 11.759 1.00 82.75 103 ASN A C 1
ATOM 843 O O . ASN A 1 103 ? -7.699 -0.019 11.434 1.00 82.75 103 ASN A O 1
ATOM 847 N N . ASP A 1 104 ? -8.098 -2.162 11.971 1.00 89.12 104 ASP A N 1
ATOM 848 C CA . ASP A 1 104 ? -6.704 -2.621 11.846 1.00 89.12 104 ASP A CA 1
ATOM 849 C C . ASP A 1 104 ? -6.260 -2.822 10.384 1.00 89.12 104 ASP A C 1
ATOM 851 O O . ASP A 1 104 ? -5.094 -3.122 10.114 1.00 89.12 104 ASP A O 1
ATOM 855 N N . PHE A 1 105 ? -7.182 -2.652 9.433 1.00 89.62 105 PHE A N 1
ATOM 856 C CA . PHE A 1 105 ? -6.975 -2.929 8.017 1.00 89.62 105 PHE A CA 1
ATOM 857 C C . PHE A 1 105 ? -7.218 -1.692 7.149 1.00 89.62 105 PHE A C 1
ATOM 859 O O . PHE A 1 105 ? -8.073 -0.855 7.450 1.00 89.62 105 PHE A O 1
ATOM 866 N N . VAL A 1 106 ? -6.469 -1.604 6.053 1.00 90.06 106 VAL A N 1
ATOM 867 C CA . VAL A 1 106 ? -6.691 -0.686 4.934 1.00 90.06 106 VAL A CA 1
ATOM 868 C C . VAL A 1 106 ? -7.324 -1.486 3.811 1.00 90.06 106 VAL A C 1
ATOM 870 O O . VAL A 1 106 ? -6.814 -2.541 3.447 1.00 90.06 106 VAL A O 1
ATOM 873 N N . LYS A 1 107 ? -8.426 -0.984 3.259 1.00 89.25 107 LYS A N 1
ATOM 874 C CA . LYS A 1 107 ? -9.116 -1.629 2.147 1.00 89.25 107 LYS A CA 1
ATOM 875 C C . LYS A 1 107 ? -9.044 -0.740 0.913 1.00 89.25 107 LYS A C 1
ATOM 877 O O . LYS A 1 107 ? -9.545 0.383 0.952 1.00 89.25 107 LYS A O 1
ATOM 882 N N . LEU A 1 108 ? -8.404 -1.232 -0.143 1.00 89.19 108 LEU A N 1
ATOM 883 C CA . LEU A 1 108 ? -8.178 -0.511 -1.396 1.00 89.19 108 LEU A CA 1
ATOM 884 C C . LEU A 1 108 ? -9.012 -1.131 -2.518 1.00 89.19 108 LEU A C 1
ATOM 886 O O . LEU A 1 108 ? -9.269 -2.335 -2.512 1.00 89.19 108 LEU A O 1
ATOM 890 N N . PHE A 1 109 ? -9.437 -0.293 -3.463 1.00 87.62 109 PHE A N 1
ATOM 891 C CA . PHE A 1 109 ? -10.308 -0.675 -4.572 1.00 87.62 109 PHE A CA 1
ATOM 892 C C . PHE A 1 109 ? -9.826 -0.051 -5.888 1.00 87.62 109 PHE A C 1
ATOM 894 O O . PHE A 1 109 ? -9.550 1.150 -5.929 1.00 87.62 109 PHE A O 1
ATOM 901 N N . TRP A 1 110 ? -9.797 -0.851 -6.952 1.00 84.75 110 TRP A N 1
ATOM 902 C CA . TRP A 1 110 ? -9.584 -0.441 -8.343 1.00 84.75 110 TRP A CA 1
ATOM 903 C C . TRP A 1 110 ? -10.929 -0.284 -9.069 1.00 84.75 110 TRP A C 1
ATOM 905 O O . TRP A 1 110 ? -11.890 -0.993 -8.754 1.00 84.75 110 TRP A O 1
ATOM 915 N N . PHE A 1 111 ? -11.008 0.638 -10.037 1.00 73.81 111 PHE A N 1
ATOM 916 C CA . PHE A 1 111 ? -12.222 0.938 -10.814 1.00 73.81 111 PHE A CA 1
ATOM 917 C C . PHE A 1 111 ? -11.924 1.190 -12.292 1.00 73.81 111 PHE A C 1
ATOM 919 O O . PHE A 1 111 ? -10.879 1.814 -12.582 1.00 73.81 111 PHE A O 1
#

Sequence (111 aa):
MGCRLHVAKTYKVEYGKADFNHLQEQINLLLDDLCENAVWESDAIPDYANEVELNKEELKRGINRLRNEIDDEEFCFYEIDGYSRAEVADILEQFLNEADPDNDFVKLFWF

pLDDT: mean 83.67, std 15.69, range [31.41, 97.0]

Secondary structure (DSSP, 8-state):
--------S---------TTTT-HHHHHHHHHHH-TT-EESTT--GGG-SEEEEEHHHHHHHHHHHHHTS-HHHHGGG--TT--HHHHHHHHHHHHHHS-TT-SEEEEE--

Foldseek 3Di:
DDDDDDDDDDDDDDDDPPPQVVLQQLVLVLCVVQAVPKDFDPPDDSSPGQKIKGFLVSLVSSLVCLPPPQDQVNSCVSVSPPDGSVRVSVVSVVQSVPADPVDRIGMGGHD